Protein AF-A0AAV2QC51-F1 (afdb_monomer_lite)

Radius of gyration: 14.79 Å; chains: 1; bounding box: 40×22×42 Å

InterPro domains:
  IPR027417 P-loop containing nucleoside triphosphate hydrolase [G3DSA:3.40.50.300] (1-100)
  IPR027417 P-loop containing nucleoside triphosphate hydrolase [SSF52540] (24-98)
  IPR041677 DNA2/NAM7 helicase, helicase domain [PF13086] (8-73)
  IPR045055 DNA2/NAM7-like helicase [PTHR10887] (5-96)

Organism: Meganyctiphanes norvegica (NCBI:txid48144)

Structure (mmCIF, N/CA/C/O backbone):
data_AF-A0AAV2QC51-F1
#
_entry.id   AF-A0AAV2QC51-F1
#
loop_
_atom_site.group_PDB
_atom_site.id
_atom_site.type_symbol
_atom_site.label_atom_id
_atom_site.label_alt_id
_atom_site.label_comp_id
_atom_site.label_asym_id
_atom_site.label_entity_id
_atom_site.label_seq_id
_atom_site.pdbx_PDB_ins_code
_atom_site.Cartn_x
_atom_site.Cartn_y
_atom_site.Cartn_z
_atom_site.occupancy
_atom_site.B_iso_or_equiv
_atom_site.auth_seq_id
_atom_site.auth_comp_id
_atom_site.auth_asym_id
_atom_site.auth_atom_id
_atom_site.pdbx_PDB_model_num
ATOM 1 N N . SER A 1 1 ? -4.735 7.690 22.741 1.00 87.69 1 SER A N 1
ATOM 2 C CA . SER A 1 1 ? -3.473 8.117 22.085 1.00 87.69 1 SER A CA 1
ATOM 3 C C . SER A 1 1 ? -3.794 8.757 20.736 1.00 87.69 1 SER A C 1
ATOM 5 O O . SER A 1 1 ? -4.895 8.534 20.244 1.00 87.69 1 SER A O 1
ATOM 7 N N . LYS A 1 2 ? -2.869 9.514 20.118 1.00 89.00 2 LYS A N 1
ATOM 8 C CA . LYS A 1 2 ? -3.089 10.114 18.780 1.00 89.00 2 LYS A CA 1
ATOM 9 C C . LYS A 1 2 ? -3.514 9.082 17.723 1.00 89.00 2 LYS A C 1
ATOM 11 O O . LYS A 1 2 ? -4.397 9.354 16.923 1.00 89.00 2 LYS A O 1
ATOM 16 N N . GLU A 1 3 ? -2.954 7.870 17.759 1.00 89.94 3 GLU A N 1
ATOM 17 C CA . GLU A 1 3 ? -3.344 6.800 16.826 1.00 89.94 3 GLU A CA 1
ATOM 18 C C . GLU A 1 3 ? -4.799 6.344 16.996 1.00 89.94 3 GLU A C 1
ATOM 20 O O . GLU A 1 3 ? -5.482 6.080 16.010 1.00 89.94 3 GLU A O 1
ATOM 25 N N . GLN A 1 4 ? -5.297 6.275 18.235 1.00 93.25 4 GLN A N 1
ATOM 26 C CA . GLN A 1 4 ? -6.695 5.916 18.502 1.00 93.25 4 GLN A CA 1
ATOM 27 C C . GLN A 1 4 ? -7.658 6.985 17.981 1.00 93.25 4 GLN A C 1
ATOM 29 O O . GLN A 1 4 ? -8.720 6.652 17.462 1.00 93.25 4 GLN A O 1
ATOM 34 N N . GLU A 1 5 ? -7.277 8.257 18.094 1.00 95.25 5 GLU A N 1
ATOM 35 C CA . GLU A 1 5 ? -8.050 9.378 17.561 1.00 95.25 5 GLU A CA 1
ATOM 36 C C . GLU A 1 5 ? -8.104 9.334 16.029 1.00 95.25 5 GLU A C 1
ATOM 38 O O . GLU A 1 5 ? -9.190 9.385 15.450 1.00 95.25 5 GLU A O 1
ATOM 43 N N . TYR A 1 6 ? -6.962 9.119 15.368 1.00 95.00 6 TYR A N 1
ATOM 44 C CA . TYR A 1 6 ? -6.918 8.921 13.918 1.00 95.00 6 TYR A CA 1
ATOM 45 C C . TYR A 1 6 ? -7.759 7.730 13.471 1.00 95.00 6 TYR A C 1
ATOM 47 O O . TYR A 1 6 ? -8.575 7.876 12.563 1.00 95.00 6 TYR A O 1
ATOM 55 N N . LEU A 1 7 ? -7.637 6.577 14.133 1.00 96.00 7 LEU A N 1
ATOM 56 C CA . LEU A 1 7 ? -8.442 5.401 13.807 1.00 96.00 7 LEU A CA 1
ATOM 57 C C . LEU A 1 7 ? -9.946 5.677 13.960 1.00 96.00 7 LEU A C 1
ATOM 59 O O . LEU A 1 7 ? -10.741 5.247 13.123 1.00 96.00 7 LEU A O 1
ATOM 63 N N . PHE A 1 8 ? -10.343 6.400 15.010 1.00 96.81 8 PHE A N 1
ATOM 64 C CA . PHE A 1 8 ? -11.737 6.773 15.243 1.00 96.81 8 PHE A CA 1
ATOM 65 C C . PHE A 1 8 ? -12.288 7.682 14.140 1.00 96.81 8 PHE A C 1
ATOM 67 O O . PHE A 1 8 ? -13.409 7.467 13.677 1.00 96.81 8 PHE A O 1
ATOM 74 N N . ILE A 1 9 ? -11.505 8.668 13.699 1.00 96.56 9 ILE A N 1
ATOM 75 C CA . ILE A 1 9 ? -11.888 9.578 12.613 1.00 96.56 9 ILE A CA 1
ATOM 76 C C . ILE A 1 9 ? -11.945 8.819 11.281 1.00 96.56 9 ILE A C 1
ATOM 78 O O . ILE A 1 9 ? -12.953 8.882 10.579 1.00 96.56 9 ILE A O 1
ATOM 82 N N . MET A 1 10 ? -10.909 8.041 10.960 1.00 96.06 10 MET A N 1
ATOM 83 C CA . MET A 1 10 ? -10.804 7.281 9.708 1.00 96.06 10 MET A CA 1
AT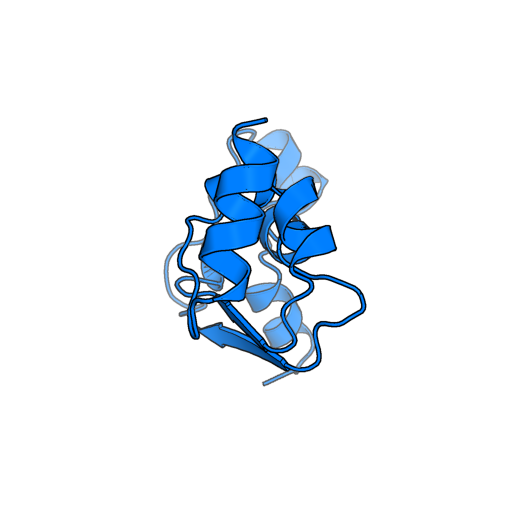OM 84 C C . MET A 1 10 ? -11.943 6.273 9.534 1.00 96.06 10 MET A C 1
ATOM 86 O O . MET A 1 10 ? -12.453 6.122 8.430 1.00 96.06 10 MET A O 1
ATOM 90 N N . ARG A 1 11 ? -12.408 5.631 10.615 1.00 96.06 11 ARG A N 1
ATOM 91 C CA . ARG A 1 11 ? -13.552 4.697 10.569 1.00 96.06 11 ARG A CA 1
ATOM 92 C C . ARG A 1 11 ? -14.880 5.348 10.181 1.00 96.06 11 ARG A C 1
ATOM 94 O O . ARG A 1 11 ? -15.806 4.632 9.812 1.00 96.06 11 ARG A O 1
ATOM 101 N N . LYS A 1 12 ? -14.993 6.672 10.295 1.00 96.81 12 LYS A N 1
ATOM 102 C CA . LYS A 1 12 ? -16.182 7.436 9.889 1.00 96.81 12 LYS A CA 1
ATOM 103 C C . LYS A 1 12 ? -16.065 8.000 8.475 1.00 96.81 12 LYS A C 1
ATOM 105 O O . LYS A 1 12 ? -17.059 8.482 7.940 1.00 96.81 12 LYS A O 1
ATOM 110 N N . ALA A 1 13 ? -14.873 7.971 7.887 1.00 96.94 13 ALA A N 1
ATOM 111 C CA . ALA A 1 13 ? -14.640 8.446 6.537 1.00 96.94 13 ALA A CA 1
ATOM 112 C C . ALA A 1 13 ? -14.954 7.340 5.520 1.00 96.94 13 ALA A C 1
ATOM 114 O O . ALA A 1 13 ? -14.634 6.173 5.737 1.00 96.94 13 ALA A O 1
ATOM 115 N N . SER A 1 14 ? -15.548 7.708 4.384 1.00 96.25 14 SER A N 1
ATOM 116 C CA . SER A 1 14 ? -15.743 6.772 3.266 1.00 96.25 14 SER A CA 1
ATOM 117 C C . SER A 1 14 ? -14.452 6.533 2.479 1.00 96.25 14 SER A C 1
ATOM 119 O O . SER A 1 14 ? -14.288 5.476 1.878 1.00 96.25 14 SER A O 1
ATOM 121 N N . VAL A 1 15 ? -13.538 7.509 2.487 1.00 96.12 15 VAL A N 1
ATOM 122 C CA . VAL A 1 15 ? -12.235 7.460 1.815 1.00 96.12 15 VAL A CA 1
ATOM 123 C C . VAL A 1 15 ? -11.177 8.016 2.761 1.00 96.12 15 VAL A C 1
ATOM 125 O O . VAL A 1 15 ? -11.392 9.045 3.402 1.00 96.12 15 VAL A O 1
ATOM 128 N N . VAL A 1 16 ? -10.030 7.344 2.836 1.00 95.75 16 VAL A N 1
ATOM 129 C CA . VAL A 1 16 ? -8.855 7.794 3.592 1.00 95.75 16 VAL A CA 1
ATOM 130 C C . VAL A 1 16 ? -7.678 7.864 2.628 1.00 95.75 16 VAL A C 1
ATOM 132 O O . VAL A 1 16 ? -7.287 6.847 2.063 1.00 95.75 16 VAL A O 1
ATOM 135 N N . GLY A 1 17 ? -7.129 9.063 2.439 1.00 95.12 17 GLY A N 1
ATOM 136 C CA . GLY A 1 17 ? -5.936 9.288 1.625 1.00 95.12 17 GLY A CA 1
ATOM 137 C C . GLY A 1 17 ? -4.673 9.350 2.480 1.00 95.12 17 GLY A C 1
ATOM 138 O O . GLY A 1 17 ? -4.685 9.924 3.570 1.00 95.12 17 GLY A O 1
ATOM 139 N N . MET A 1 18 ? -3.580 8.774 1.984 1.00 92.81 18 MET A N 1
ATOM 140 C CA . MET A 1 18 ? -2.248 8.887 2.580 1.00 92.81 18 MET A CA 1
ATOM 141 C C . MET A 1 18 ? -1.163 8.630 1.535 1.00 92.81 18 MET A C 1
ATOM 143 O O . MET A 1 18 ? -1.402 7.949 0.543 1.00 92.81 18 MET A O 1
ATOM 147 N N . THR A 1 19 ? 0.038 9.158 1.770 1.00 91.94 19 THR A N 1
ATOM 148 C CA . THR A 1 19 ? 1.218 8.809 0.970 1.00 91.94 19 THR A CA 1
ATOM 149 C C . THR A 1 19 ? 1.696 7.398 1.312 1.00 91.94 19 THR A C 1
ATOM 151 O O . THR A 1 19 ? 1.404 6.874 2.390 1.00 91.94 19 THR A O 1
ATOM 154 N N . THR A 1 20 ? 2.492 6.788 0.435 1.00 87.75 20 THR A N 1
ATOM 155 C CA . THR A 1 20 ? 3.070 5.450 0.658 1.00 87.75 20 THR A CA 1
ATOM 156 C C . THR A 1 20 ? 3.963 5.389 1.900 1.00 87.75 20 THR A C 1
ATOM 158 O O . THR A 1 20 ? 3.880 4.448 2.689 1.00 87.75 20 THR A O 1
ATOM 161 N N . THR A 1 21 ? 4.747 6.439 2.151 1.00 87.69 21 THR A N 1
ATOM 162 C CA . THR A 1 21 ? 5.514 6.597 3.397 1.00 87.69 21 THR A CA 1
ATOM 163 C C . THR A 1 21 ? 4.595 6.709 4.616 1.00 87.69 21 THR A C 1
ATOM 165 O O . THR A 1 21 ? 4.882 6.139 5.671 1.00 87.69 21 THR A O 1
ATOM 168 N N . GLY A 1 22 ? 3.465 7.411 4.479 1.00 90.88 22 GLY A N 1
ATOM 169 C CA . GLY A 1 22 ? 2.434 7.496 5.514 1.00 90.88 22 GLY A CA 1
ATOM 170 C C . GLY A 1 22 ? 1.828 6.131 5.838 1.00 90.88 22 GLY A C 1
ATOM 171 O O . GLY A 1 22 ? 1.720 5.779 7.009 1.00 90.88 22 GLY A O 1
ATOM 172 N N . ALA A 1 23 ? 1.520 5.325 4.823 1.00 89.69 23 ALA A N 1
ATOM 173 C CA . ALA A 1 23 ? 1.015 3.967 4.997 1.00 89.69 23 ALA A CA 1
ATOM 174 C C . ALA A 1 23 ? 2.014 3.054 5.726 1.00 89.69 23 ALA A C 1
ATOM 176 O O . ALA A 1 23 ? 1.631 2.304 6.627 1.00 89.69 23 ALA A O 1
ATOM 177 N N . ALA A 1 24 ? 3.305 3.166 5.402 1.00 88.56 24 ALA A N 1
ATOM 178 C CA . ALA A 1 24 ? 4.355 2.449 6.121 1.00 88.56 24 ALA A CA 1
ATOM 179 C C . ALA A 1 24 ? 4.465 2.913 7.585 1.00 88.56 24 ALA A C 1
ATOM 181 O O . ALA A 1 24 ? 4.532 2.085 8.494 1.00 88.56 24 ALA A O 1
ATOM 182 N N . THR A 1 25 ? 4.420 4.228 7.820 1.00 89.94 25 THR A N 1
ATOM 183 C CA . THR A 1 25 ? 4.513 4.828 9.163 1.00 89.94 25 THR A CA 1
ATOM 184 C C . THR A 1 25 ? 3.323 4.437 10.043 1.00 89.94 25 THR A C 1
ATOM 186 O O . THR A 1 25 ? 3.503 4.072 11.202 1.00 89.94 25 THR A O 1
ATOM 189 N N . TYR A 1 26 ? 2.107 4.458 9.493 1.00 91.12 26 TYR A N 1
ATOM 190 C CA . TYR A 1 26 ? 0.858 4.164 10.204 1.00 91.12 26 TYR A CA 1
ATOM 191 C C . TYR A 1 26 ? 0.340 2.745 9.928 1.00 91.12 26 TYR A C 1
ATOM 193 O O . TYR A 1 26 ? -0.869 2.491 9.952 1.00 91.12 26 TYR A O 1
ATOM 201 N N . ASN A 1 27 ? 1.248 1.794 9.693 1.00 90.94 27 ASN A N 1
ATOM 202 C CA . ASN A 1 27 ? 0.895 0.411 9.372 1.00 90.94 27 ASN A CA 1
ATOM 203 C C . ASN A 1 27 ? 0.008 -0.249 10.450 1.00 90.94 27 ASN A C 1
ATOM 205 O O . ASN A 1 27 ? -0.877 -1.041 10.121 1.00 90.94 27 ASN A O 1
ATOM 209 N N . SER A 1 28 ? 0.202 0.096 11.729 1.00 92.38 28 SER A N 1
ATOM 210 C CA . SER A 1 28 ? -0.647 -0.357 12.843 1.00 92.38 28 SER A CA 1
ATOM 211 C C . SER A 1 28 ? -2.108 0.068 12.656 1.00 92.38 28 SER A C 1
ATOM 213 O O . SER A 1 28 ? -3.016 -0.757 12.768 1.00 92.38 28 SER A O 1
ATOM 215 N N . ILE A 1 29 ? -2.335 1.335 12.304 1.00 93.69 29 ILE A N 1
ATOM 216 C CA . ILE A 1 29 ? -3.664 1.894 12.047 1.00 93.69 29 ILE A CA 1
ATOM 217 C C . ILE A 1 29 ? -4.282 1.232 10.817 1.00 93.69 29 ILE A C 1
ATOM 219 O O . ILE A 1 29 ? -5.437 0.823 10.886 1.00 93.69 29 ILE A O 1
ATOM 223 N N . LEU A 1 30 ? -3.531 1.055 9.725 1.00 92.56 30 LEU A N 1
ATOM 224 C CA . LEU A 1 30 ? -4.038 0.395 8.514 1.00 92.56 30 LEU A CA 1
ATOM 225 C C . LEU A 1 30 ? -4.479 -1.047 8.772 1.00 92.56 30 LEU A C 1
ATOM 227 O O . LEU A 1 30 ? -5.550 -1.450 8.315 1.00 92.56 30 LEU A O 1
ATOM 231 N N . LYS A 1 31 ? -3.713 -1.806 9.564 1.00 92.69 31 LYS A N 1
ATOM 232 C CA . LYS A 1 31 ? -4.092 -3.162 9.995 1.00 92.69 31 LYS A CA 1
ATOM 233 C C . LYS A 1 31 ? -5.408 -3.183 10.772 1.00 92.69 31 LYS A C 1
ATOM 235 O O . LYS A 1 31 ? -6.194 -4.111 10.602 1.00 92.69 31 LYS A O 1
ATOM 240 N N . LEU A 1 32 ? -5.657 -2.169 11.603 1.00 94.50 32 LEU A N 1
ATOM 241 C CA . LEU A 1 32 ? -6.889 -2.036 12.389 1.00 94.50 32 LEU A CA 1
ATOM 242 C C . LEU A 1 32 ? -8.065 -1.458 11.590 1.00 94.50 32 LEU A C 1
ATOM 244 O O . LEU A 1 32 ? -9.222 -1.765 11.894 1.00 94.50 32 LEU A O 1
ATOM 248 N N . LEU A 1 33 ? -7.786 -0.596 10.612 1.00 94.75 33 LEU A N 1
ATOM 249 C CA . LEU A 1 33 ? -8.772 -0.034 9.690 1.00 94.75 33 LEU A CA 1
ATOM 250 C C . LEU A 1 33 ? -9.257 -1.104 8.707 1.00 94.75 33 LEU A C 1
ATOM 252 O O . LEU A 1 33 ? -10.444 -1.148 8.400 1.00 94.75 33 LEU A O 1
ATOM 256 N N . ALA A 1 34 ? -8.350 -1.990 8.283 1.00 95.12 34 ALA A N 1
ATOM 257 C CA . ALA A 1 34 ? -8.609 -3.165 7.457 1.00 95.12 34 ALA A CA 1
ATOM 258 C C . ALA A 1 34 ? -9.464 -2.861 6.206 1.00 95.12 34 ALA A C 1
ATOM 260 O O . ALA A 1 34 ? -10.540 -3.448 6.035 1.00 95.12 34 ALA A O 1
ATOM 261 N N . PRO A 1 35 ? -9.013 -1.936 5.333 1.00 94.44 35 PRO A N 1
ATOM 262 C CA . PRO A 1 35 ? -9.784 -1.531 4.164 1.00 94.44 35 PRO A CA 1
ATOM 263 C C . PRO A 1 35 ? -10.025 -2.717 3.221 1.00 94.44 35 PRO A C 1
ATOM 265 O O . PRO A 1 35 ? -9.137 -3.535 2.979 1.00 94.44 35 PRO A O 1
ATOM 268 N N . SER A 1 36 ? -11.242 -2.804 2.676 1.00 95.88 36 SER A N 1
ATOM 269 C CA . SER A 1 36 ? -11.605 -3.834 1.688 1.00 95.88 36 SER A CA 1
ATOM 270 C C . SER A 1 36 ? -11.152 -3.491 0.268 1.00 95.88 36 SER A C 1
ATOM 272 O O . SER A 1 36 ? -11.034 -4.390 -0.562 1.00 95.88 36 SER A O 1
ATOM 274 N N . ILE A 1 37 ? -10.912 -2.210 -0.012 1.00 96.19 37 ILE A N 1
ATOM 275 C CA . ILE A 1 37 ? -10.464 -1.699 -1.308 1.00 96.19 37 ILE A CA 1
ATOM 276 C C . ILE A 1 37 ? -9.256 -0.801 -1.051 1.00 96.19 37 ILE A C 1
ATOM 278 O O . ILE A 1 37 ? -9.312 0.057 -0.169 1.00 96.19 37 ILE A O 1
ATOM 282 N N . VAL A 1 38 ? -8.183 -1.006 -1.808 1.00 95.31 38 VAL A N 1
ATOM 283 C CA . VAL A 1 38 ? -6.974 -0.177 -1.782 1.00 95.31 38 VAL A CA 1
ATOM 284 C C . VAL A 1 38 ? -6.694 0.292 -3.205 1.00 95.31 38 VAL A C 1
ATOM 286 O O . VAL A 1 38 ? -6.660 -0.526 -4.122 1.00 95.31 38 VAL A O 1
ATOM 289 N N . ILE A 1 39 ? -6.505 1.600 -3.376 1.00 95.69 39 ILE A N 1
ATOM 290 C CA . ILE A 1 39 ? -6.147 2.231 -4.651 1.00 95.69 39 ILE A CA 1
ATOM 291 C C . ILE A 1 39 ? -4.748 2.823 -4.497 1.00 95.69 39 ILE A C 1
ATOM 293 O O . ILE A 1 39 ? -4.482 3.509 -3.510 1.00 95.69 39 ILE A O 1
ATOM 297 N N . ILE A 1 40 ? -3.865 2.534 -5.448 1.00 93.12 40 ILE A N 1
ATOM 298 C CA . ILE A 1 40 ? -2.482 3.014 -5.469 1.00 93.12 40 ILE A CA 1
ATOM 299 C C . ILE A 1 40 ? -2.246 3.727 -6.795 1.00 93.12 40 ILE A C 1
ATOM 301 O O . ILE A 1 40 ? -2.230 3.083 -7.840 1.00 93.12 40 ILE A O 1
ATOM 305 N N . GLU A 1 41 ? -2.070 5.042 -6.725 1.00 91.12 41 GLU A N 1
ATOM 306 C CA . GLU A 1 41 ? -1.606 5.885 -7.832 1.00 91.12 41 GLU A CA 1
ATOM 307 C C . GLU A 1 41 ? -0.083 5.781 -7.982 1.00 91.12 41 GLU A C 1
ATOM 309 O O . GLU A 1 41 ? 0.605 5.430 -7.022 1.00 91.12 41 GLU A O 1
ATOM 314 N N . GLU A 1 42 ? 0.437 6.086 -9.174 1.00 88.69 42 GLU A N 1
ATOM 315 C CA . GLU A 1 42 ? 1.877 6.045 -9.499 1.00 88.69 42 GLU A CA 1
ATOM 316 C C . GLU A 1 42 ? 2.533 4.686 -9.168 1.00 88.69 42 GLU A C 1
ATOM 318 O O . GLU A 1 42 ? 3.707 4.589 -8.811 1.00 88.69 42 GLU A O 1
ATOM 323 N N . ALA A 1 43 ? 1.780 3.587 -9.300 1.00 88.44 43 ALA A N 1
ATOM 324 C CA . ALA A 1 43 ? 2.184 2.258 -8.834 1.00 88.44 43 ALA A CA 1
ATOM 325 C C . ALA A 1 43 ? 3.466 1.713 -9.492 1.00 88.44 43 ALA A C 1
ATOM 327 O O . ALA A 1 43 ? 4.124 0.836 -8.925 1.00 88.44 43 ALA A O 1
ATOM 328 N N . ALA A 1 44 ? 3.831 2.227 -10.670 1.00 85.31 44 ALA A N 1
ATOM 329 C CA . ALA A 1 44 ? 5.085 1.902 -11.340 1.00 85.31 44 ALA A CA 1
ATOM 330 C C . ALA A 1 44 ? 6.313 2.458 -10.596 1.00 85.31 44 ALA A C 1
ATOM 332 O O . ALA A 1 44 ? 7.351 1.801 -10.613 1.00 85.31 44 ALA A O 1
ATOM 333 N N . GLU A 1 45 ? 6.173 3.585 -9.890 1.00 84.38 45 GLU A N 1
ATOM 334 C CA . GLU A 1 45 ? 7.244 4.332 -9.208 1.00 84.38 45 GLU A CA 1
ATOM 335 C C . GLU A 1 45 ? 7.391 3.974 -7.720 1.00 84.38 45 GLU A C 1
ATOM 337 O O . GLU A 1 45 ? 8.294 4.450 -7.029 1.00 84.38 45 GLU A O 1
ATOM 342 N N . ILE A 1 46 ? 6.529 3.095 -7.207 1.00 84.06 46 ILE A N 1
ATOM 343 C CA . ILE A 1 46 ? 6.480 2.734 -5.789 1.00 84.06 46 ILE A CA 1
ATOM 344 C C . ILE A 1 46 ? 7.195 1.402 -5.539 1.00 84.06 46 ILE A C 1
ATOM 346 O O . ILE A 1 46 ? 7.005 0.410 -6.247 1.00 84.06 46 ILE A O 1
ATOM 350 N N . LEU A 1 47 ? 7.988 1.353 -4.462 1.00 85.56 47 LEU A N 1
ATOM 351 C CA . LEU A 1 47 ? 8.580 0.109 -3.971 1.00 85.56 47 LEU A CA 1
ATOM 352 C C . LEU A 1 47 ? 7.489 -0.886 -3.570 1.00 85.56 47 LEU A C 1
ATOM 354 O O . LEU A 1 47 ? 6.562 -0.551 -2.832 1.00 85.56 47 LEU A O 1
ATOM 358 N N . GLU A 1 48 ? 7.653 -2.148 -3.957 1.00 87.50 48 GLU A N 1
ATOM 359 C CA . GLU A 1 48 ? 6.711 -3.210 -3.593 1.00 87.50 48 GLU A CA 1
ATOM 360 C C . GLU A 1 48 ? 6.457 -3.284 -2.077 1.00 87.50 48 GLU A C 1
ATOM 362 O O . GLU A 1 48 ? 5.324 -3.492 -1.646 1.00 87.50 48 GLU A O 1
ATOM 367 N N . SER A 1 49 ? 7.489 -3.067 -1.257 1.00 84.69 49 SER A N 1
ATOM 368 C CA . SER A 1 49 ? 7.370 -3.093 0.202 1.00 84.69 49 SER A CA 1
ATOM 369 C C . SER A 1 49 ? 6.306 -2.123 0.721 1.00 84.69 49 SER A C 1
ATOM 371 O O . SER A 1 49 ? 5.566 -2.475 1.637 1.00 84.69 49 SER A O 1
ATOM 373 N N . HIS A 1 50 ? 6.181 -0.937 0.119 1.00 85.25 50 HIS A N 1
ATOM 374 C CA . HIS A 1 50 ? 5.167 0.050 0.490 1.00 85.25 50 HIS A CA 1
ATOM 375 C C . HIS A 1 50 ? 3.757 -0.361 0.043 1.00 85.25 50 HIS A C 1
ATOM 377 O O . HIS A 1 50 ? 2.776 -0.045 0.718 1.00 85.25 50 HIS A O 1
ATOM 383 N N . VAL A 1 51 ? 3.639 -1.101 -1.062 1.00 86.69 51 VAL A N 1
ATOM 384 C CA . VAL A 1 51 ? 2.358 -1.677 -1.494 1.00 86.69 51 VAL A CA 1
ATOM 385 C C . VAL A 1 51 ? 1.912 -2.758 -0.510 1.00 86.69 51 VAL A C 1
ATOM 387 O O . VAL A 1 51 ? 0.792 -2.711 -0.004 1.00 86.69 51 VAL A O 1
ATOM 390 N N . ILE A 1 52 ? 2.810 -3.683 -0.159 1.00 86.12 52 ILE A N 1
ATOM 391 C CA . ILE A 1 52 ? 2.517 -4.788 0.766 1.00 86.12 52 ILE A CA 1
ATOM 392 C C . ILE A 1 52 ? 2.110 -4.265 2.148 1.00 86.12 52 ILE A C 1
ATOM 394 O O . ILE A 1 52 ? 1.151 -4.767 2.735 1.00 86.12 52 ILE A O 1
ATOM 398 N N . THR A 1 53 ? 2.794 -3.248 2.678 1.00 85.06 53 THR A N 1
ATOM 399 C CA . THR A 1 53 ? 2.444 -2.666 3.987 1.00 85.06 53 THR A CA 1
ATOM 400 C C . THR A 1 53 ? 1.106 -1.929 3.976 1.00 85.06 53 THR A C 1
ATOM 402 O O . THR A 1 53 ? 0.489 -1.789 5.033 1.00 85.06 53 THR A O 1
ATOM 405 N N . SER A 1 54 ? 0.636 -1.499 2.804 1.00 84.75 54 SER A N 1
ATOM 406 C CA . SER A 1 54 ? -0.675 -0.867 2.628 1.00 84.75 54 SER A CA 1
ATOM 407 C C . SER A 1 54 ? -1.820 -1.885 2.541 1.00 84.75 54 SER A C 1
ATOM 409 O O . SER A 1 54 ? -2.991 -1.521 2.660 1.00 84.75 54 SER A O 1
ATOM 411 N N . MET A 1 55 ? -1.505 -3.171 2.360 1.00 87.88 55 MET A N 1
ATOM 412 C CA . MET A 1 55 ? -2.484 -4.250 2.271 1.00 87.88 55 MET A CA 1
ATOM 413 C C . MET A 1 55 ? -2.745 -4.909 3.628 1.00 87.88 55 MET A C 1
ATOM 415 O O . MET A 1 55 ? -1.892 -4.995 4.511 1.00 87.88 55 MET A O 1
ATOM 419 N N . THR A 1 56 ? -3.955 -5.443 3.781 1.00 88.81 56 THR A N 1
ATOM 420 C CA . THR A 1 56 ? -4.339 -6.277 4.926 1.00 88.81 56 THR A CA 1
ATOM 421 C C . THR A 1 56 ? -4.987 -7.560 4.424 1.00 88.81 56 THR A C 1
ATOM 423 O O . THR A 1 56 ? -5.435 -7.623 3.281 1.00 88.81 56 THR A O 1
ATOM 426 N N . SER A 1 57 ? -5.129 -8.566 5.289 1.00 88.75 57 SER A N 1
ATOM 427 C CA . SER A 1 57 ? -5.862 -9.800 4.958 1.00 88.75 57 SER A CA 1
ATOM 428 C C . SER A 1 57 ? -7.347 -9.576 4.636 1.00 88.75 57 SER A C 1
ATOM 430 O O . SER A 1 57 ? -8.027 -10.504 4.205 1.00 88.75 57 SER A O 1
ATOM 432 N N . LYS A 1 58 ? -7.873 -8.363 4.859 1.00 94.25 58 LYS A N 1
ATOM 433 C CA . LYS A 1 58 ? -9.238 -7.962 4.500 1.00 94.25 58 LYS A CA 1
ATOM 434 C C . LYS A 1 58 ? -9.329 -7.239 3.156 1.00 94.25 58 LYS A 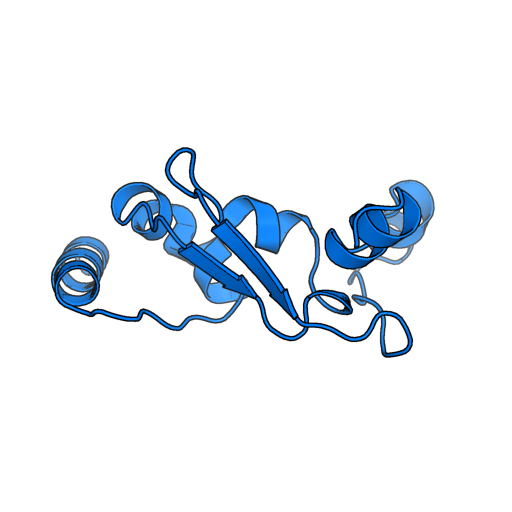C 1
ATOM 436 O O . LYS A 1 58 ? -10.449 -7.004 2.708 1.00 94.25 58 LYS A O 1
ATOM 441 N N . CYS A 1 59 ? -8.203 -6.916 2.516 1.00 94.56 59 CYS A N 1
ATOM 442 C CA . CYS A 1 59 ? -8.198 -6.323 1.183 1.00 94.56 59 CYS A CA 1
ATOM 443 C C . CYS A 1 59 ? -8.761 -7.329 0.170 1.00 94.56 59 CYS A C 1
ATOM 445 O O . CYS A 1 59 ? -8.259 -8.445 0.050 1.00 94.56 59 CYS A O 1
ATOM 447 N N . LYS A 1 60 ? -9.827 -6.936 -0.529 1.00 95.50 60 LYS A N 1
ATOM 448 C CA . LYS A 1 60 ? -10.508 -7.734 -1.561 1.00 95.50 60 LYS A CA 1
ATOM 449 C C . LYS A 1 60 ? -10.216 -7.217 -2.963 1.00 95.50 60 LYS A C 1
ATOM 451 O O . LYS A 1 60 ? -10.204 -7.999 -3.906 1.00 95.50 60 LYS A O 1
ATOM 456 N N . HIS A 1 61 ? -9.991 -5.911 -3.086 1.00 95.00 61 HIS A N 1
ATOM 457 C CA . HIS A 1 61 ? -9.667 -5.257 -4.344 1.00 95.00 61 HIS A CA 1
ATOM 458 C C . HIS A 1 61 ? -8.431 -4.386 -4.155 1.00 95.00 61 HIS A C 1
ATOM 460 O O . HIS A 1 61 ? -8.454 -3.428 -3.382 1.00 95.00 61 HIS A O 1
ATOM 466 N N . LEU A 1 62 ? -7.368 -4.724 -4.878 1.00 93.56 62 LEU A N 1
ATOM 467 C CA . LEU A 1 62 ? -6.205 -3.869 -5.055 1.00 93.56 62 LEU A CA 1
ATOM 468 C C . LEU A 1 62 ? -6.272 -3.293 -6.469 1.00 93.56 62 LEU A C 1
ATOM 470 O O . LEU A 1 62 ? -6.249 -4.047 -7.438 1.00 93.56 62 LEU A O 1
ATOM 474 N N . ILE A 1 63 ? -6.371 -1.973 -6.572 1.00 94.50 63 ILE A N 1
ATOM 475 C CA . ILE A 1 63 ? -6.372 -1.245 -7.839 1.00 94.50 63 ILE A CA 1
ATOM 476 C C . ILE A 1 63 ? -5.053 -0.488 -7.906 1.00 94.50 63 ILE A C 1
ATOM 478 O O . ILE A 1 63 ? -4.779 0.361 -7.060 1.00 94.50 63 ILE A O 1
ATOM 482 N N . MET A 1 64 ? -4.224 -0.820 -8.888 1.00 92.50 64 MET A N 1
ATOM 483 C CA . MET A 1 64 ? -2.950 -0.149 -9.110 1.00 92.50 64 MET A CA 1
ATOM 484 C C . MET A 1 64 ? -3.022 0.610 -10.424 1.00 92.50 64 MET A C 1
ATOM 486 O O . MET A 1 64 ? -3.271 0.017 -11.471 1.00 92.50 64 MET A O 1
ATOM 490 N N . ILE A 1 65 ? -2.811 1.915 -10.346 1.00 90.62 65 ILE A N 1
ATOM 491 C CA . ILE A 1 65 ? -2.818 2.831 -11.476 1.00 90.62 65 ILE A CA 1
ATOM 492 C C . ILE A 1 65 ? -1.394 3.351 -11.615 1.00 90.62 65 ILE A C 1
ATOM 494 O O . ILE A 1 65 ? -0.779 3.797 -10.649 1.00 90.62 65 ILE A O 1
ATOM 498 N N . GLY A 1 66 ? -0.836 3.237 -12.810 1.00 84.50 66 GLY A N 1
ATOM 499 C CA . GLY A 1 66 ? 0.520 3.673 -13.093 1.00 84.50 66 GLY A CA 1
ATOM 500 C C . GLY A 1 66 ? 0.887 3.407 -14.542 1.00 84.50 66 GLY A C 1
ATOM 501 O O . GLY A 1 66 ? 0.221 2.636 -15.236 1.00 84.50 66 GLY A O 1
ATOM 502 N N . ASP A 1 67 ? 1.962 4.042 -14.988 1.00 78.56 67 ASP A N 1
ATOM 503 C CA . ASP A 1 67 ? 2.506 3.856 -16.325 1.00 78.56 67 ASP A CA 1
ATOM 504 C C . ASP A 1 67 ? 3.866 3.154 -16.230 1.00 78.56 67 ASP A C 1
ATOM 506 O O . ASP A 1 67 ? 4.837 3.707 -15.723 1.00 78.56 67 ASP A O 1
ATOM 510 N N . HIS A 1 68 ? 3.942 1.913 -16.716 1.00 64.81 68 HIS A N 1
ATOM 511 C CA . HIS A 1 68 ? 5.184 1.133 -16.726 1.00 64.81 68 HIS A CA 1
ATOM 512 C C . HIS A 1 68 ? 6.188 1.599 -17.795 1.00 64.81 68 HIS A C 1
ATOM 514 O O . HIS A 1 68 ? 7.302 1.072 -17.833 1.00 64.81 68 HIS A O 1
ATOM 520 N N . GLN A 1 69 ? 5.806 2.531 -18.676 1.00 65.00 69 GLN A N 1
ATOM 521 C CA . GLN A 1 69 ? 6.713 3.184 -19.625 1.00 65.00 69 GLN A CA 1
ATOM 522 C C . GLN A 1 69 ? 7.301 4.496 -19.084 1.00 65.00 69 GLN A C 1
ATOM 524 O O . GLN A 1 69 ? 8.184 5.070 -19.724 1.00 65.00 69 GLN A O 1
ATOM 529 N N . GLN A 1 70 ? 6.849 4.956 -17.913 1.00 63.25 70 GLN A N 1
ATOM 530 C CA . GLN A 1 70 ? 7.411 6.107 -17.202 1.00 63.25 70 GLN A CA 1
ATOM 531 C C . GLN A 1 70 ? 8.482 5.674 -16.181 1.00 63.25 70 GLN A C 1
ATOM 533 O O . GLN A 1 70 ? 9.062 4.590 -16.291 1.00 63.25 70 GLN A O 1
ATOM 538 N N . LEU A 1 71 ? 8.848 6.571 -15.259 1.00 59.75 71 LEU A N 1
ATOM 539 C CA . LEU A 1 71 ? 9.984 6.411 -14.351 1.00 59.75 71 LEU A CA 1
ATOM 540 C C . LEU A 1 71 ? 9.859 5.143 -13.488 1.00 59.75 71 LEU A C 1
ATOM 542 O O . LEU A 1 71 ? 8.774 4.687 -13.139 1.00 59.75 71 LEU A O 1
ATOM 546 N N . LYS A 1 72 ? 11.010 4.557 -13.147 1.00 63.41 72 LYS A N 1
ATOM 547 C CA . LYS A 1 72 ? 11.101 3.429 -12.210 1.00 63.41 72 LYS A CA 1
ATOM 548 C C . LYS A 1 72 ? 11.293 3.936 -10.779 1.00 63.41 72 LYS A C 1
ATOM 550 O O . LYS A 1 72 ? 11.842 5.026 -10.601 1.00 63.41 72 LYS A O 1
ATOM 555 N N . PRO A 1 73 ? 10.945 3.136 -9.753 1.00 60.94 73 PRO A N 1
ATOM 556 C CA . PRO A 1 73 ? 11.284 3.451 -8.374 1.00 60.94 73 PRO A CA 1
ATOM 557 C C . PRO A 1 73 ? 12.806 3.571 -8.250 1.00 60.94 73 PRO A C 1
ATOM 559 O O . PRO A 1 73 ? 13.532 2.618 -8.533 1.00 60.94 73 PRO A O 1
ATOM 562 N N . SER A 1 74 ? 13.304 4.723 -7.804 1.00 62.94 74 SER A N 1
ATOM 563 C CA . SER A 1 74 ? 14.730 4.897 -7.518 1.00 62.94 74 SER A CA 1
ATOM 564 C C . SER A 1 74 ? 15.034 4.343 -6.128 1.00 62.94 74 SER A C 1
ATOM 566 O O . SER A 1 74 ? 14.763 5.002 -5.120 1.00 62.94 74 SER A O 1
ATOM 568 N N . ALA A 1 75 ? 15.624 3.150 -6.035 1.00 60.34 75 ALA A N 1
ATOM 569 C CA . ALA A 1 75 ? 16.106 2.668 -4.745 1.00 60.34 75 ALA A CA 1
ATOM 570 C C . ALA A 1 75 ? 17.304 3.522 -4.296 1.00 60.34 75 ALA A C 1
ATOM 572 O O . ALA A 1 75 ? 18.248 3.747 -5.049 1.00 60.34 75 ALA A O 1
ATOM 573 N N . THR A 1 76 ? 17.302 3.985 -3.044 1.00 59.94 76 THR A N 1
ATOM 574 C CA . THR A 1 76 ? 18.359 4.865 -2.505 1.00 59.94 76 THR A CA 1
ATOM 575 C C . THR A 1 76 ? 19.749 4.211 -2.503 1.00 59.94 76 THR A C 1
ATOM 577 O O . THR A 1 76 ? 20.761 4.901 -2.415 1.00 59.94 76 THR A O 1
ATOM 580 N N . VAL A 1 77 ? 19.818 2.878 -2.606 1.00 64.94 77 VAL A N 1
ATOM 581 C CA . VAL A 1 77 ? 21.065 2.108 -2.569 1.00 64.94 77 VAL A CA 1
ATOM 582 C C . VAL A 1 77 ? 21.203 1.277 -3.845 1.00 64.94 77 VAL A C 1
ATOM 584 O O . VAL A 1 7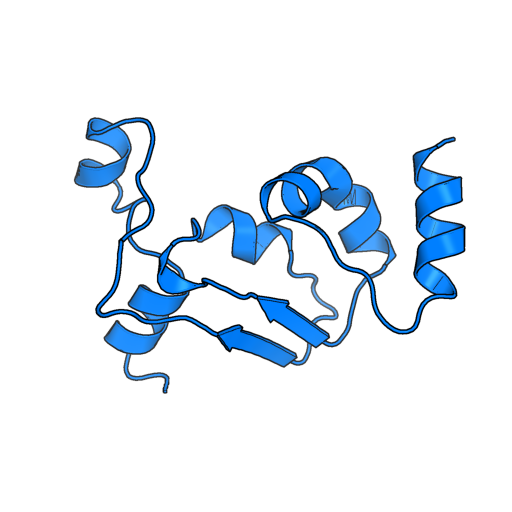7 ? 20.524 0.264 -4.018 1.00 64.94 77 VAL A O 1
ATOM 587 N N . TYR A 1 78 ? 22.142 1.676 -4.703 1.00 59.91 78 TYR A N 1
ATOM 588 C CA . TYR A 1 78 ? 22.426 1.047 -6.000 1.00 59.91 78 TYR A CA 1
ATOM 589 C C . TYR A 1 78 ? 22.757 -0.456 -5.904 1.00 59.91 78 TYR A C 1
ATOM 591 O O . TYR A 1 78 ? 22.357 -1.251 -6.753 1.00 59.91 78 TYR A O 1
ATOM 599 N N . GLU A 1 79 ? 23.458 -0.889 -4.851 1.00 60.97 79 GLU A N 1
ATOM 600 C CA . GLU A 1 79 ? 23.735 -2.320 -4.667 1.00 60.97 79 GLU A CA 1
ATOM 601 C C . GLU A 1 79 ? 22.474 -3.128 -4.351 1.00 60.97 79 GLU A C 1
ATOM 603 O O . GLU A 1 79 ? 22.299 -4.236 -4.858 1.00 60.97 79 GLU A O 1
ATOM 608 N N . LEU A 1 80 ? 21.577 -2.566 -3.538 1.00 60.59 80 LEU A N 1
ATOM 609 C CA . LEU A 1 80 ? 20.317 -3.204 -3.169 1.00 60.59 80 LEU A CA 1
ATOM 610 C C . LEU A 1 80 ? 19.361 -3.262 -4.368 1.00 60.59 80 LEU A C 1
ATOM 612 O O . LEU A 1 80 ? 18.729 -4.296 -4.594 1.00 60.59 80 LEU A O 1
ATOM 616 N N . ALA A 1 81 ? 19.337 -2.204 -5.182 1.00 62.59 81 ALA A N 1
ATOM 617 C CA . ALA A 1 81 ? 18.661 -2.177 -6.475 1.00 62.59 81 ALA A CA 1
ATOM 618 C C . ALA A 1 81 ? 19.085 -3.342 -7.375 1.00 62.59 81 ALA A C 1
ATOM 620 O O . ALA A 1 81 ? 18.250 -4.138 -7.803 1.00 62.59 81 ALA A O 1
ATOM 621 N N . LYS A 1 82 ? 20.393 -3.464 -7.629 1.00 64.38 82 LYS A N 1
ATOM 622 C CA . LYS A 1 82 ? 20.935 -4.355 -8.661 1.00 64.38 82 LYS A CA 1
ATOM 623 C C . LYS A 1 82 ? 21.041 -5.813 -8.221 1.00 64.38 82 LYS A C 1
ATOM 625 O O . LYS A 1 82 ? 20.887 -6.712 -9.042 1.00 64.38 82 LYS A O 1
ATOM 630 N N . LYS A 1 83 ? 21.328 -6.061 -6.940 1.00 63.88 83 LYS A N 1
ATOM 631 C CA . LYS A 1 83 ? 21.539 -7.418 -6.412 1.00 63.88 83 LYS A CA 1
ATOM 632 C C . LYS A 1 83 ? 20.238 -8.109 -6.000 1.00 63.88 83 LYS A C 1
ATOM 634 O O . LYS A 1 83 ? 20.166 -9.331 -6.075 1.00 63.88 83 LYS A O 1
ATOM 639 N N . TYR A 1 84 ? 19.225 -7.344 -5.585 1.00 69.62 84 TYR A N 1
ATOM 640 C CA . TYR A 1 84 ? 17.954 -7.881 -5.080 1.00 69.62 84 TYR A CA 1
ATOM 641 C C . TYR A 1 84 ? 16.726 -7.429 -5.881 1.00 69.62 84 TYR A C 1
ATOM 643 O O . TYR A 1 84 ? 15.604 -7.717 -5.474 1.00 69.62 84 TYR A O 1
ATOM 651 N N . ASN A 1 85 ? 16.916 -6.745 -7.017 1.00 69.38 85 ASN A N 1
ATOM 652 C CA . ASN A 1 85 ? 15.843 -6.237 -7.882 1.00 69.38 85 ASN A CA 1
ATOM 653 C C . ASN A 1 85 ? 14.815 -5.362 -7.144 1.00 69.38 85 ASN A C 1
ATOM 655 O O . ASN A 1 85 ? 13.635 -5.351 -7.495 1.00 69.38 85 ASN A O 1
ATOM 659 N N . LEU A 1 86 ? 15.261 -4.603 -6.136 1.00 71.94 86 LEU A N 1
ATOM 660 C CA . LEU A 1 86 ? 14.388 -3.753 -5.316 1.00 71.94 86 LEU A CA 1
ATOM 661 C C . LEU A 1 86 ? 13.757 -2.586 -6.093 1.00 71.94 86 LEU A C 1
ATOM 663 O O . LEU A 1 86 ? 12.790 -2.000 -5.621 1.00 71.94 86 LEU A O 1
ATOM 667 N N . GLU A 1 87 ? 14.259 -2.289 -7.292 1.00 76.69 87 GLU A N 1
ATOM 668 C CA . GLU A 1 87 ? 13.669 -1.312 -8.217 1.00 76.69 87 GLU A CA 1
ATOM 669 C C . GLU A 1 87 ? 12.491 -1.882 -9.021 1.00 76.69 87 GLU A C 1
ATOM 671 O O . GLU A 1 87 ? 11.818 -1.140 -9.724 1.00 76.69 87 GLU A O 1
ATOM 676 N N . THR A 1 88 ? 12.208 -3.188 -8.947 1.00 81.75 88 THR A N 1
ATOM 677 C CA . THR A 1 88 ? 11.031 -3.747 -9.629 1.00 81.75 88 THR A CA 1
ATOM 678 C C . THR A 1 88 ? 9.795 -3.560 -8.754 1.00 81.75 88 THR A C 1
ATOM 680 O O . THR A 1 88 ? 9.608 -4.290 -7.772 1.00 81.75 88 THR A O 1
ATOM 683 N N . SER A 1 89 ? 8.929 -2.618 -9.130 1.00 87.44 89 SER A N 1
ATOM 684 C CA . SER A 1 89 ? 7.641 -2.398 -8.463 1.00 87.44 89 SER A CA 1
ATOM 685 C C . SER A 1 89 ? 6.726 -3.625 -8.560 1.00 87.44 89 SER A C 1
ATOM 687 O O . SER A 1 89 ? 6.890 -4.490 -9.431 1.00 87.44 89 SER A O 1
ATOM 689 N N . LEU A 1 90 ? 5.730 -3.712 -7.665 1.00 90.00 90 LEU A N 1
ATOM 690 C CA . LEU A 1 90 ? 4.708 -4.766 -7.756 1.00 90.00 90 LEU A CA 1
ATOM 691 C C . LEU A 1 90 ? 3.975 -4.689 -9.097 1.00 90.00 90 LEU A C 1
ATOM 693 O O . LEU A 1 90 ? 3.712 -5.715 -9.720 1.00 90.00 90 LEU A O 1
ATOM 697 N N . PHE A 1 91 ? 3.701 -3.465 -9.547 1.00 89.44 91 PHE A N 1
ATOM 698 C CA . PHE A 1 91 ? 3.070 -3.181 -10.825 1.00 89.44 91 PHE A CA 1
ATOM 699 C C . PHE A 1 91 ? 3.878 -3.761 -11.993 1.00 89.44 91 PHE A C 1
ATOM 701 O O . PHE A 1 91 ? 3.361 -4.593 -12.739 1.00 89.44 91 PHE A O 1
ATOM 708 N N . GLU A 1 92 ? 5.171 -3.421 -12.099 1.00 86.25 92 GLU A N 1
ATOM 709 C CA . GLU A 1 92 ? 6.055 -3.953 -13.150 1.00 86.25 92 GLU A CA 1
ATOM 710 C C . GLU A 1 92 ? 6.114 -5.488 -13.102 1.00 86.25 92 GLU A C 1
ATOM 712 O O . GLU A 1 92 ? 6.099 -6.156 -14.139 1.00 86.25 92 GLU A O 1
ATOM 717 N N . ARG A 1 93 ? 6.137 -6.072 -11.899 1.00 89.50 93 ARG A N 1
ATOM 718 C CA . ARG A 1 93 ? 6.155 -7.527 -11.726 1.00 89.50 93 ARG A CA 1
ATOM 719 C C . ARG A 1 93 ? 4.868 -8.200 -12.181 1.00 89.50 93 ARG A C 1
ATOM 721 O O . ARG A 1 93 ? 4.946 -9.264 -12.789 1.00 89.50 93 ARG A O 1
ATOM 728 N N . MET A 1 94 ? 3.706 -7.630 -11.882 1.00 90.00 94 MET A N 1
ATOM 729 C CA . MET A 1 94 ? 2.421 -8.186 -12.311 1.00 90.00 94 MET A CA 1
ATOM 730 C C . MET A 1 94 ? 2.297 -8.159 -13.837 1.00 90.00 94 MET A C 1
ATOM 732 O O . MET A 1 94 ? 2.004 -9.199 -14.430 1.00 90.00 94 MET A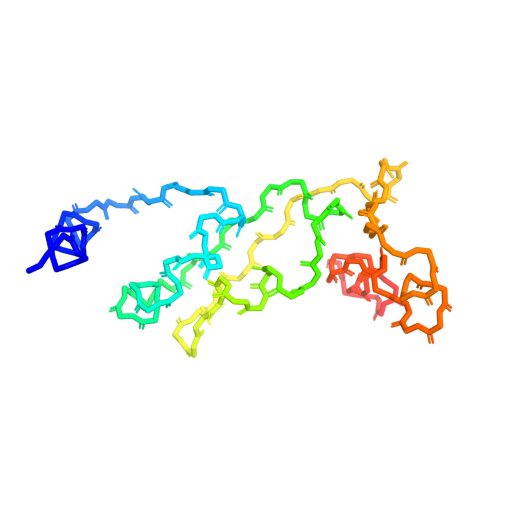 O 1
ATOM 736 N N . VAL A 1 95 ? 2.674 -7.043 -14.470 1.00 86.81 95 VAL A N 1
ATOM 737 C CA . VAL A 1 95 ? 2.717 -6.918 -15.938 1.00 86.81 95 VAL A CA 1
ATOM 738 C C . VA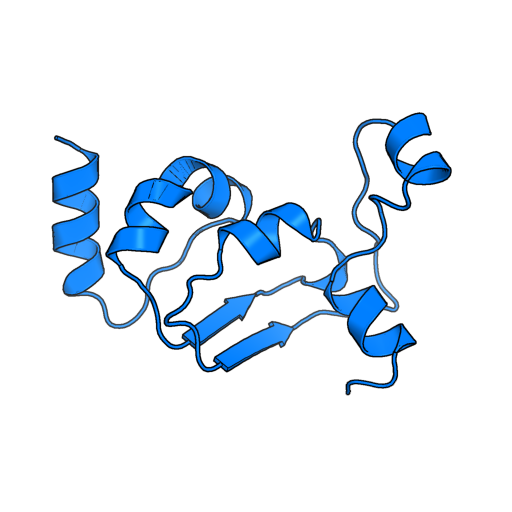L A 1 95 ? 3.664 -7.952 -16.559 1.00 86.81 95 VAL A C 1
ATOM 740 O O . VAL A 1 95 ? 3.276 -8.659 -17.489 1.00 86.81 95 VAL A O 1
ATOM 743 N N . LYS A 1 96 ? 4.882 -8.112 -16.014 1.00 87.75 96 LYS A N 1
ATOM 744 C CA . LYS A 1 96 ? 5.861 -9.122 -16.473 1.00 87.75 96 LYS A CA 1
ATOM 745 C C . LYS A 1 96 ? 5.359 -10.564 -16.359 1.00 87.75 96 LYS A C 1
ATOM 747 O O . LYS A 1 96 ? 5.811 -11.416 -17.116 1.00 87.75 96 LYS A O 1
ATOM 752 N N . ASN A 1 97 ? 4.440 -10.835 -15.434 1.00 90.81 97 ASN A N 1
ATOM 753 C CA . ASN A 1 97 ? 3.807 -12.144 -15.263 1.00 90.81 97 ASN A CA 1
ATOM 754 C C . ASN A 1 97 ? 2.494 -12.291 -16.056 1.00 90.81 97 ASN 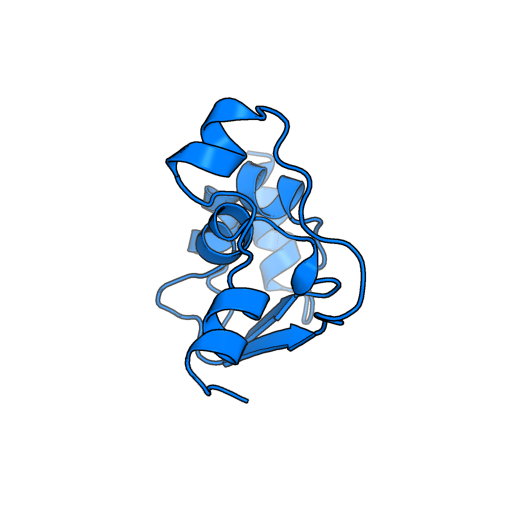A C 1
ATOM 756 O O . ASN A 1 97 ? 1.783 -13.275 -15.868 1.00 90.81 97 ASN A O 1
ATOM 760 N N . GLY A 1 98 ? 2.162 -11.340 -16.936 1.00 88.75 98 GLY A N 1
ATOM 761 C CA . GLY A 1 98 ? 0.972 -11.405 -17.788 1.00 88.75 98 GLY A CA 1
ATOM 762 C C . GLY A 1 98 ? -0.344 -11.115 -17.064 1.00 88.75 98 GLY A C 1
ATOM 763 O O . GLY A 1 98 ? -1.401 -11.468 -17.578 1.00 88.75 98 GLY A O 1
ATOM 764 N N . ILE A 1 99 ? -0.295 -10.492 -15.883 1.00 83.69 99 ILE A N 1
ATOM 765 C CA . ILE A 1 99 ? -1.485 -10.051 -15.151 1.00 83.69 99 ILE A CA 1
ATOM 766 C C . ILE A 1 99 ? -1.777 -8.607 -15.579 1.00 83.69 99 ILE A C 1
ATOM 768 O O . ILE A 1 99 ? -1.004 -7.709 -15.238 1.00 83.69 99 ILE A O 1
ATOM 772 N N . GLN A 1 100 ? -2.848 -8.412 -16.355 1.00 62.47 100 GLN A N 1
ATOM 773 C CA . GLN A 1 100 ? -3.284 -7.135 -16.942 1.00 62.47 100 GLN A CA 1
ATOM 774 C C . GLN A 1 100 ? -4.800 -6.989 -16.818 1.00 62.47 100 GLN A C 1
ATOM 776 O O . GLN A 1 100 ? -5.493 -8.017 -17.006 1.00 62.47 100 GLN A O 1
#

pLDDT: mean 85.23, std 11.66, range [59.75, 96.94]

Sequence (100 aa):
SKEQEYLFIMRKASVVGMTTTGAATYNSILKLLAPSIVIIEEAAEILESHVITSMTSKCKHLIMIGDHQQLKPSATVYELAKKYNLETSLFERMVKNGIQ

Foldseek 3Di:
DVLVVVLVVLLPDPDDDDDLVRLQVNLVSLQVNQDQEAEAEQQQQDFQVSVVSNHYPNHNYYHYHHDVVDDWHDDPDPCCCPVVVRRGGPVNVCVVVVND

Secondary structure (DSSP, 8-state):
-HHHHHHHHHTT-S-----HHHHHHTHHHHHHH--SEEEESSTTTS-HHHHHHH--TT--EEEE---TTSPPP--S-HHHHHHH-TT--HHHHHHHTT--